Protein AF-A0A183HBS8-F1 (afdb_monomer_lite)

Radius of gyration: 17.1 Å; chains: 1; bounding box: 33×31×38 Å

Sequence (76 aa):
MHSVEWQKRGLPHAHILIWLYHKITSNEIDDVICAETPDAAVDKDLYEVVTKNMIHGPCGTVNPKSLCMIDGKYYK

Structure (mmCIF, N/CA/C/O backbone):
data_AF-A0A183HBS8-F1
#
_entry.id   AF-A0A183HBS8-F1
#
loop_
_atom_site.group_PDB
_atom_site.id
_atom_site.type_symbol
_atom_site.label_atom_id
_atom_site.label_alt_id
_atom_site.label_comp_id
_atom_site.label_asym_id
_atom_site.label_entity_id
_atom_site.label_seq_id
_atom_site.pdbx_PDB_ins_code
_atom_site.Cartn_x
_atom_site.Cartn_y
_atom_site.Cartn_z
_atom_site.occupancy
_atom_site.B_iso_or_equiv
_atom_site.auth_seq_id
_atom_site.auth_comp_id
_atom_site.auth_asym_id
_atom_site.auth_atom_id
_atom_site.pdbx_PDB_model_num
ATOM 1 N N . MET A 1 1 ? 15.268 -10.607 -5.762 1.00 62.41 1 MET A N 1
ATOM 2 C CA . MET A 1 1 ? 15.770 -10.836 -4.387 1.00 62.41 1 MET A CA 1
ATOM 3 C C . MET A 1 1 ? 14.750 -10.216 -3.451 1.00 62.41 1 MET A C 1
ATOM 5 O O . MET A 1 1 ? 14.373 -9.078 -3.693 1.00 62.41 1 MET A O 1
ATOM 9 N N . HIS A 1 2 ? 14.238 -10.955 -2.470 1.00 67.81 2 HIS A N 1
ATOM 10 C CA . HIS A 1 2 ? 13.272 -10.422 -1.508 1.00 67.81 2 HIS A CA 1
ATOM 11 C C . HIS A 1 2 ? 13.768 -10.711 -0.091 1.00 67.81 2 HIS A C 1
ATOM 13 O O . HIS A 1 2 ? 14.315 -11.787 0.154 1.00 67.81 2 HIS A O 1
ATOM 19 N N . SER A 1 3 ? 13.606 -9.750 0.816 1.00 68.12 3 SER A N 1
ATOM 20 C CA . SER A 1 3 ? 13.793 -9.949 2.251 1.00 68.12 3 SER A CA 1
ATOM 21 C C . SER A 1 3 ? 12.473 -9.660 2.957 1.00 68.12 3 SER A C 1
ATOM 23 O O . SER A 1 3 ? 11.789 -8.677 2.669 1.00 68.12 3 SER A O 1
ATOM 25 N N . VAL A 1 4 ? 12.089 -10.553 3.865 1.00 68.81 4 VAL A N 1
ATOM 26 C CA . VAL A 1 4 ? 10.895 -10.379 4.696 1.00 68.81 4 VAL A CA 1
ATOM 27 C C . VAL A 1 4 ? 11.357 -9.922 6.068 1.00 68.81 4 VAL A C 1
ATOM 29 O O . VAL A 1 4 ? 12.114 -10.633 6.730 1.00 68.81 4 VAL A O 1
ATOM 32 N N . GLU A 1 5 ? 10.907 -8.744 6.492 1.00 68.75 5 GLU A N 1
ATOM 33 C CA . GLU A 1 5 ? 11.213 -8.205 7.811 1.00 68.75 5 GLU A CA 1
ATOM 34 C C . GLU A 1 5 ? 9.996 -8.342 8.724 1.00 68.75 5 GLU A C 1
ATOM 36 O O . GLU A 1 5 ? 8.903 -7.838 8.458 1.00 68.75 5 GLU A O 1
ATOM 41 N N . TRP A 1 6 ? 10.191 -9.033 9.843 1.00 62.78 6 TRP A N 1
ATOM 42 C 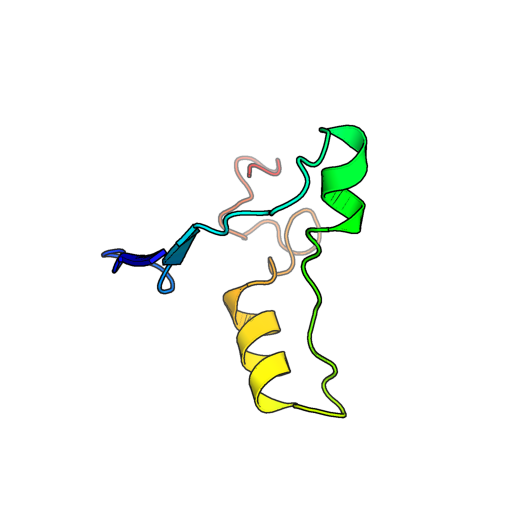CA . TRP A 1 6 ? 9.163 -9.156 10.866 1.00 62.78 6 TRP A CA 1
ATOM 43 C C . TRP A 1 6 ? 9.234 -7.961 11.814 1.00 62.78 6 TRP A C 1
ATOM 45 O O . TRP A 1 6 ? 10.134 -7.856 12.648 1.00 62.78 6 TRP A O 1
ATOM 55 N N . GLN A 1 7 ? 8.267 -7.054 11.692 1.00 64.62 7 GLN A N 1
ATOM 56 C CA . GLN A 1 7 ? 8.121 -5.931 12.613 1.00 64.62 7 GLN A CA 1
ATOM 57 C C . GLN A 1 7 ? 7.595 -6.431 13.969 1.00 64.62 7 GLN A C 1
ATOM 59 O O . GLN A 1 7 ? 6.654 -7.219 14.035 1.00 64.62 7 GLN A O 1
ATOM 64 N N . LYS A 1 8 ? 8.185 -5.959 15.081 1.00 61.12 8 LYS A N 1
ATOM 65 C CA . LYS A 1 8 ? 7.765 -6.339 16.453 1.00 61.12 8 LYS A CA 1
ATOM 66 C C . LYS A 1 8 ? 6.316 -5.938 16.769 1.00 61.12 8 LYS A C 1
ATOM 68 O O . LYS A 1 8 ? 5.726 -6.469 17.707 1.00 61.12 8 LYS A O 1
ATOM 73 N N . ARG A 1 9 ? 5.776 -4.955 16.042 1.00 59.34 9 ARG A N 1
ATOM 74 C CA . ARG A 1 9 ? 4.399 -4.455 16.123 1.00 59.34 9 ARG A CA 1
ATOM 75 C C . ARG A 1 9 ? 3.954 -4.045 14.719 1.00 59.34 9 ARG A C 1
ATOM 77 O O . ARG A 1 9 ? 4.713 -3.370 14.032 1.00 59.34 9 ARG A O 1
ATOM 84 N N . GLY A 1 10 ? 2.733 -4.405 14.335 1.00 66.62 10 GLY A N 1
ATOM 85 C CA . GLY A 1 10 ? 2.179 -4.121 13.008 1.00 66.62 10 GLY A CA 1
ATOM 86 C C . GLY A 1 10 ? 2.143 -5.349 12.100 1.00 66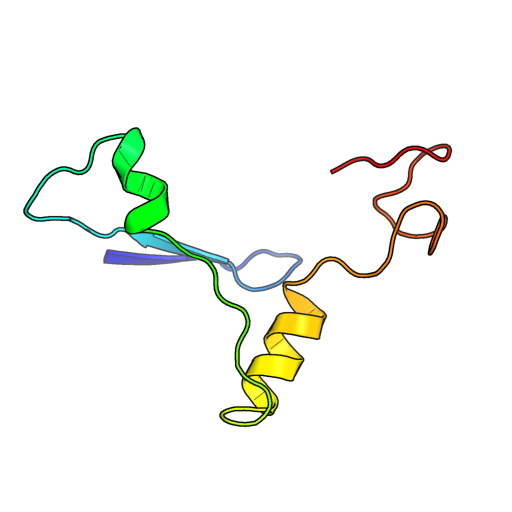.62 10 GLY A C 1
ATOM 87 O O . GLY A 1 10 ? 2.541 -6.444 12.493 1.00 66.62 10 GLY A O 1
ATOM 88 N N . LEU A 1 11 ? 1.603 -5.165 10.901 1.00 70.38 11 LEU A N 1
ATOM 89 C CA . LEU A 1 11 ? 1.537 -6.211 9.883 1.00 70.38 11 LEU A CA 1
ATOM 90 C C . LEU A 1 11 ? 2.941 -6.526 9.348 1.00 70.38 11 LEU A C 1
ATOM 92 O O . LEU A 1 11 ? 3.813 -5.652 9.382 1.00 70.38 11 LEU A O 1
ATOM 96 N N . PRO A 1 12 ? 3.172 -7.750 8.843 1.00 71.31 12 PRO A N 1
ATOM 97 C CA . PRO A 1 12 ? 4.429 -8.084 8.187 1.00 71.31 12 PRO A CA 1
ATOM 98 C C . PRO A 1 12 ? 4.693 -7.116 7.028 1.00 71.31 12 PRO A C 1
ATOM 100 O O . PRO A 1 12 ? 3.813 -6.858 6.207 1.00 71.31 12 PRO A O 1
ATOM 103 N N . HIS A 1 13 ? 5.913 -6.586 6.971 1.00 76.69 13 HIS A N 1
ATOM 104 C CA . HIS A 1 13 ? 6.369 -5.719 5.892 1.00 76.69 13 HIS A CA 1
ATOM 105 C C . HIS A 1 13 ? 7.437 -6.457 5.084 1.00 76.69 13 HIS A C 1
ATOM 107 O O . HIS A 1 13 ? 8.343 -7.077 5.641 1.00 76.69 13 HIS A O 1
ATOM 113 N N . ALA A 1 14 ? 7.326 -6.411 3.761 1.00 81.75 14 ALA A N 1
ATOM 114 C CA . ALA A 1 14 ? 8.289 -7.039 2.870 1.00 81.75 14 ALA A CA 1
ATOM 115 C C . ALA A 1 14 ? 9.014 -5.968 2.058 1.00 81.75 14 ALA A C 1
ATOM 117 O O . ALA A 1 14 ? 8.378 -5.126 1.425 1.00 81.75 14 ALA A O 1
ATOM 118 N N . HIS A 1 15 ? 10.343 -6.050 2.029 1.00 82.44 15 HIS A N 1
ATOM 119 C CA . HIS A 1 15 ? 11.160 -5.282 1.100 1.00 82.44 15 HIS A CA 1
ATOM 120 C C . HIS A 1 15 ? 11.430 -6.150 -0.134 1.00 82.44 15 HIS A C 1
ATOM 122 O O . HIS A 1 15 ? 12.167 -7.140 -0.090 1.00 82.44 15 HIS A O 1
ATOM 128 N N . ILE A 1 16 ? 10.797 -5.795 -1.252 1.00 85.06 16 ILE A N 1
ATOM 129 C CA . ILE A 1 16 ? 10.915 -6.519 -2.521 1.00 85.06 16 ILE A CA 1
ATOM 130 C C . ILE A 1 16 ? 11.781 -5.689 -3.470 1.00 85.06 16 ILE A C 1
ATOM 132 O O . ILE A 1 16 ? 11.416 -4.571 -3.824 1.00 85.06 16 ILE A O 1
ATOM 136 N N . LEU A 1 17 ? 12.925 -6.238 -3.894 1.00 88.75 17 LEU A N 1
ATOM 137 C CA . LEU A 1 17 ? 13.810 -5.596 -4.866 1.00 88.75 17 LEU A CA 1
ATOM 138 C C . LEU A 1 17 ? 13.607 -6.206 -6.258 1.00 88.75 17 LEU A C 1
ATOM 140 O O . LEU A 1 17 ? 13.895 -7.392 -6.479 1.00 88.75 17 LEU A O 1
ATOM 144 N N . ILE A 1 18 ? 13.141 -5.376 -7.192 1.00 86.50 18 ILE A N 1
ATOM 145 C CA . ILE A 1 18 ? 12.885 -5.731 -8.591 1.00 86.50 18 ILE A CA 1
ATOM 146 C C . ILE A 1 18 ? 13.916 -5.025 -9.472 1.00 86.50 18 ILE A C 1
ATOM 148 O O . ILE A 1 18 ? 14.143 -3.825 -9.341 1.00 86.50 18 ILE A O 1
ATOM 152 N N . TRP A 1 19 ? 14.542 -5.781 -10.372 1.00 89.44 19 TRP A N 1
ATOM 153 C CA . TRP A 1 19 ? 15.477 -5.258 -11.363 1.00 89.44 19 TRP A CA 1
ATOM 154 C C . TRP A 1 19 ? 14.763 -5.199 -12.707 1.00 89.44 19 TRP A C 1
ATOM 156 O O . TRP A 1 19 ? 14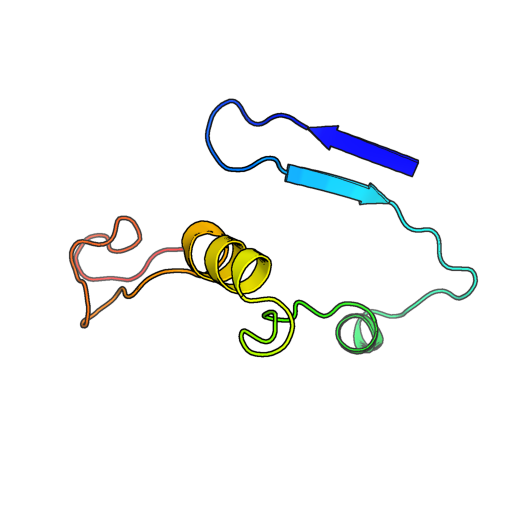.274 -6.221 -13.187 1.00 89.44 19 TRP A O 1
ATOM 166 N N . LEU A 1 20 ? 14.696 -4.013 -13.300 1.00 89.25 20 LEU A N 1
ATOM 167 C CA . LEU A 1 20 ? 14.084 -3.811 -14.609 1.00 89.25 20 LEU A CA 1
ATOM 168 C C . LEU A 1 20 ? 15.164 -3.830 -15.691 1.00 89.25 20 LEU A C 1
ATOM 170 O O . LEU A 1 20 ? 16.252 -3.291 -15.496 1.00 89.25 20 LEU A O 1
ATOM 174 N N . TYR A 1 21 ? 14.858 -4.440 -16.838 1.00 91.56 21 TYR A N 1
ATOM 175 C CA . TYR A 1 21 ? 15.761 -4.433 -17.993 1.00 91.56 21 TYR A CA 1
ATOM 176 C C . TYR A 1 21 ? 15.874 -3.030 -18.607 1.00 91.56 21 TYR A C 1
ATOM 178 O O . TYR A 1 21 ? 16.966 -2.571 -18.936 1.00 91.56 21 TYR A O 1
ATOM 186 N N . HIS A 1 22 ? 14.745 -2.323 -18.699 1.00 91.62 22 HIS A N 1
ATOM 187 C CA . HIS A 1 22 ? 14.696 -0.918 -19.081 1.00 91.62 22 HIS A CA 1
ATOM 188 C C . HIS A 1 22 ? 14.561 -0.040 -17.840 1.00 91.62 22 HIS A C 1
ATOM 190 O O . HIS A 1 22 ? 13.755 -0.315 -16.951 1.00 91.62 22 HIS A O 1
ATOM 196 N N . LYS A 1 23 ? 15.362 1.025 -17.782 1.00 91.12 23 LYS A N 1
ATOM 197 C CA . LYS A 1 23 ? 15.286 2.003 -16.701 1.00 91.12 23 LYS A CA 1
ATOM 198 C C . LYS A 1 23 ? 14.023 2.845 -16.868 1.00 91.12 23 LYS A C 1
ATOM 200 O O . LYS A 1 23 ? 13.837 3.438 -17.923 1.00 91.12 23 LYS A O 1
ATOM 205 N N . ILE A 1 24 ? 13.235 2.936 -15.804 1.00 92.94 24 ILE A N 1
ATOM 206 C CA . ILE A 1 24 ? 12.104 3.861 -15.703 1.00 92.94 24 ILE A CA 1
ATOM 207 C C . ILE A 1 24 ? 12.579 5.216 -15.172 1.00 92.94 24 ILE A C 1
ATOM 209 O O . ILE A 1 24 ? 13.518 5.304 -14.369 1.00 92.94 24 ILE A O 1
ATOM 213 N N . THR A 1 25 ? 11.952 6.281 -15.645 1.00 93.38 25 THR A N 1
ATOM 214 C CA . THR A 1 25 ? 12.141 7.652 -15.172 1.00 93.38 25 THR A CA 1
ATOM 215 C C . THR A 1 25 ? 11.132 7.985 -14.078 1.00 93.38 25 THR A C 1
ATOM 217 O O . THR A 1 25 ? 10.150 7.275 -13.886 1.00 93.38 25 THR A O 1
ATOM 220 N N . SER A 1 26 ? 11.355 9.080 -13.344 1.00 91.00 26 SER A N 1
ATOM 221 C CA . SER A 1 26 ? 10.452 9.502 -12.262 1.00 91.00 26 SER A CA 1
ATOM 222 C C . SER A 1 26 ? 9.009 9.702 -12.720 1.00 91.00 26 SER A C 1
ATOM 224 O O . SER A 1 26 ? 8.093 9.484 -11.939 1.00 91.00 26 SER A O 1
ATOM 226 N N . ASN A 1 27 ? 8.816 10.106 -13.975 1.00 94.44 27 ASN A N 1
ATOM 227 C CA . ASN A 1 27 ? 7.501 10.419 -14.525 1.00 94.44 27 ASN A CA 1
ATOM 228 C C . ASN A 1 27 ? 6.730 9.166 -14.969 1.00 94.44 27 ASN A C 1
ATOM 230 O O . ASN A 1 27 ? 5.547 9.272 -15.250 1.00 94.44 27 ASN A O 1
ATOM 234 N N . GLU A 1 28 ? 7.395 8.009 -15.037 1.00 92.75 28 GLU A N 1
ATOM 235 C CA . GLU A 1 28 ? 6.812 6.718 -15.436 1.00 92.75 28 GLU A CA 1
ATOM 236 C C . GLU A 1 28 ? 6.548 5.812 -14.220 1.00 92.75 28 GLU A C 1
ATOM 238 O O . GLU A 1 28 ? 6.068 4.693 -14.370 1.00 92.75 28 GLU A O 1
ATOM 243 N N . ILE A 1 29 ? 6.898 6.256 -13.004 1.00 91.12 29 ILE A N 1
ATOM 244 C CA . ILE A 1 29 ? 6.770 5.439 -11.787 1.00 91.12 29 ILE A CA 1
ATOM 245 C C . ILE A 1 29 ? 5.312 5.054 -11.540 1.00 91.12 29 ILE A C 1
ATOM 247 O O . ILE A 1 29 ? 5.044 3.886 -11.265 1.00 91.12 29 ILE A O 1
ATOM 251 N N . ASP A 1 30 ? 4.390 6.007 -11.668 1.00 90.69 30 ASP A N 1
ATOM 252 C CA . ASP A 1 30 ? 2.972 5.790 -11.366 1.00 90.69 30 ASP A CA 1
ATOM 253 C C . ASP A 1 30 ? 2.298 4.843 -12.378 1.00 90.69 30 ASP A C 1
ATOM 255 O O . ASP A 1 30 ? 1.360 4.132 -12.026 1.00 90.69 30 ASP A O 1
ATOM 259 N N . ASP A 1 31 ? 2.818 4.762 -13.609 1.00 89.69 31 ASP A N 1
ATOM 260 C CA . ASP A 1 31 ? 2.329 3.832 -14.637 1.00 89.69 31 ASP A CA 1
ATOM 261 C C . ASP A 1 31 ? 2.766 2.382 -14.369 1.00 89.69 31 ASP A C 1
ATOM 263 O O . ASP A 1 31 ? 2.154 1.430 -14.854 1.00 89.69 31 ASP A O 1
ATOM 267 N N . VAL A 1 32 ? 3.855 2.202 -13.616 1.00 89.00 32 VAL A N 1
ATOM 268 C CA . VAL A 1 32 ? 4.476 0.895 -13.355 1.00 89.00 32 VAL A CA 1
ATOM 269 C C . VAL A 1 32 ? 4.151 0.383 -11.952 1.00 89.00 32 VAL A C 1
ATOM 271 O O . VAL A 1 32 ? 4.080 -0.828 -11.739 1.00 89.00 32 VAL A O 1
ATOM 274 N N . ILE A 1 33 ? 3.965 1.283 -10.984 1.00 88.94 33 ILE A N 1
ATOM 275 C CA . ILE A 1 33 ? 3.705 0.959 -9.583 1.00 88.94 33 ILE A CA 1
ATOM 276 C C . ILE A 1 33 ? 2.347 1.530 -9.188 1.00 88.94 33 ILE A C 1
ATOM 278 O O . ILE A 1 33 ? 2.201 2.717 -8.917 1.00 88.94 33 ILE A O 1
ATOM 282 N N . CYS A 1 34 ? 1.370 0.637 -9.067 1.00 88.50 34 CYS A N 1
ATOM 283 C CA . CYS A 1 34 ? 0.043 0.942 -8.553 1.00 88.50 34 CYS A CA 1
ATOM 284 C C . CYS A 1 34 ? -0.248 0.085 -7.313 1.00 88.50 34 CYS A C 1
ATOM 286 O O . CYS A 1 34 ? 0.255 -1.033 -7.173 1.00 88.50 34 CYS A O 1
ATOM 288 N N . ALA A 1 35 ? -1.070 0.614 -6.408 1.00 88.50 35 ALA A N 1
ATOM 289 C CA . ALA A 1 35 ? -1.688 -0.152 -5.338 1.00 88.50 35 ALA A CA 1
ATOM 290 C C . ALA A 1 35 ? -3.188 -0.257 -5.624 1.00 88.50 35 ALA A C 1
ATOM 292 O O . ALA A 1 35 ? -3.890 0.753 -5.659 1.00 88.50 35 ALA A O 1
ATOM 293 N N . GLU A 1 36 ? -3.679 -1.478 -5.805 1.00 88.31 36 GLU A N 1
ATOM 294 C CA . GLU A 1 36 ? -5.084 -1.737 -6.108 1.00 88.31 36 GLU A CA 1
ATOM 295 C C . GLU A 1 36 ? -5.806 -2.313 -4.889 1.00 88.31 36 GLU A C 1
ATOM 297 O O . GLU A 1 36 ? -5.236 -3.058 -4.087 1.00 88.31 36 GLU A O 1
ATOM 302 N N . THR A 1 37 ? -7.084 -1.960 -4.744 1.00 90.44 37 THR A N 1
ATOM 303 C CA . THR A 1 37 ? -7.963 -2.627 -3.779 1.00 90.44 37 THR A CA 1
ATOM 304 C C . THR A 1 37 ? -8.572 -3.854 -4.462 1.00 90.44 37 THR A C 1
ATOM 306 O O . THR A 1 37 ? -9.061 -3.705 -5.582 1.00 90.44 37 THR A O 1
ATOM 309 N N . PRO A 1 38 ? -8.571 -5.040 -3.826 1.00 93.31 38 PRO A N 1
ATOM 310 C CA . PRO A 1 38 ? -9.162 -6.243 -4.409 1.00 93.31 38 PRO A CA 1
ATOM 311 C C . PRO A 1 38 ? -10.643 -6.054 -4.769 1.00 93.31 38 PRO A C 1
ATOM 313 O O . PRO A 1 38 ? -11.331 -5.229 -4.170 1.00 93.31 38 PRO A O 1
ATOM 316 N N . ASP A 1 39 ? -11.162 -6.846 -5.706 1.00 95.38 39 ASP A N 1
ATOM 317 C CA . ASP A 1 39 ? -12.604 -6.907 -5.957 1.00 95.38 39 ASP A CA 1
ATOM 318 C C . ASP A 1 39 ? -13.252 -7.933 -5.019 1.00 95.38 39 ASP A C 1
ATOM 320 O O . ASP A 1 39 ? -12.953 -9.127 -5.080 1.00 95.38 39 ASP A O 1
ATOM 324 N N . ALA A 1 40 ? -14.176 -7.473 -4.174 1.00 95.56 40 ALA A N 1
ATOM 325 C CA . ALA A 1 40 ? -14.905 -8.316 -3.233 1.00 95.56 40 ALA A CA 1
ATOM 326 C C . ALA A 1 40 ? -15.764 -9.402 -3.910 1.00 95.56 40 ALA A C 1
ATOM 328 O O . ALA A 1 40 ? -16.075 -10.409 -3.274 1.00 95.56 40 ALA A O 1
ATOM 329 N N . ALA A 1 41 ? -16.173 -9.208 -5.170 1.00 97.44 41 ALA A N 1
ATOM 330 C CA . ALA A 1 41 ? -16.927 -10.202 -5.932 1.00 97.44 41 ALA A CA 1
ATOM 331 C C . ALA A 1 41 ? -16.036 -11.329 -6.478 1.00 97.44 41 ALA A C 1
ATOM 333 O O . ALA A 1 41 ? -16.528 -12.433 -6.713 1.00 97.44 41 ALA A O 1
ATOM 334 N N . VAL A 1 42 ? -14.741 -11.057 -6.671 1.00 97.19 42 VAL A N 1
ATOM 335 C CA . VAL A 1 42 ? -13.758 -12.024 -7.180 1.00 97.19 42 VAL A CA 1
ATOM 336 C C . VAL A 1 42 ? -13.067 -12.748 -6.027 1.00 97.19 42 VAL A C 1
ATOM 338 O O . VAL A 1 42 ? -12.965 -13.972 -6.049 1.00 97.19 42 VAL A O 1
ATOM 341 N N . ASP A 1 43 ? -12.624 -12.003 -5.013 1.00 96.19 43 ASP A N 1
ATOM 342 C CA . ASP A 1 43 ? -11.953 -12.536 -3.829 1.00 96.19 43 ASP A CA 1
ATOM 343 C C . ASP A 1 43 ? -12.334 -11.725 -2.584 1.00 96.19 43 ASP A C 1
ATOM 345 O O . ASP A 1 43 ? -11.733 -10.703 -2.228 1.00 96.19 43 ASP A O 1
ATOM 349 N N . LYS A 1 44 ? -13.381 -12.205 -1.915 1.00 96.38 44 LYS A N 1
ATOM 350 C CA . LYS A 1 44 ? -13.924 -11.582 -0.711 1.00 96.38 44 LYS A CA 1
ATOM 351 C C . LYS A 1 44 ? -12.944 -11.629 0.462 1.00 96.38 44 LYS A C 1
ATOM 353 O O . LYS A 1 44 ? -12.845 -10.648 1.197 1.00 96.38 44 LYS A O 1
ATOM 358 N N . ASP A 1 45 ? -12.221 -12.731 0.634 1.00 95.62 45 ASP A N 1
ATOM 359 C CA . ASP A 1 45 ? -11.329 -12.913 1.781 1.00 95.62 45 ASP A CA 1
ATOM 360 C C . ASP A 1 45 ? -10.144 -11.947 1.686 1.00 95.62 45 ASP A C 1
ATOM 362 O O . ASP A 1 45 ? -9.812 -11.255 2.655 1.00 95.62 45 ASP A O 1
ATOM 366 N N . LEU A 1 46 ? -9.546 -11.821 0.495 1.00 92.62 46 LEU A N 1
ATOM 367 C CA . LEU A 1 46 ? -8.472 -10.860 0.266 1.00 92.62 46 LEU A CA 1
ATOM 368 C C . LEU A 1 46 ? -8.962 -9.417 0.431 1.00 92.62 46 LEU A C 1
ATOM 370 O O . LEU A 1 46 ? -8.282 -8.606 1.066 1.00 92.62 46 LEU A O 1
ATOM 374 N N . TYR A 1 47 ? -10.150 -9.096 -0.089 1.00 94.50 47 TYR A N 1
ATOM 375 C CA . TYR A 1 47 ? -10.763 -7.783 0.101 1.00 94.50 47 TYR A CA 1
ATOM 376 C C . TYR A 1 47 ? -10.940 -7.437 1.583 1.00 94.50 47 TYR A C 1
ATOM 378 O O . TYR A 1 47 ? -10.544 -6.354 2.021 1.00 94.50 47 TYR A O 1
ATOM 386 N N . GLU A 1 48 ? -11.489 -8.351 2.384 1.00 92.88 48 GLU A N 1
ATOM 387 C CA . GLU A 1 48 ? -11.686 -8.145 3.821 1.00 92.88 48 GLU A CA 1
ATOM 388 C C . GLU A 1 48 ? -10.357 -7.950 4.560 1.00 92.88 48 GLU A C 1
ATOM 390 O O . GLU A 1 48 ? -10.243 -7.076 5.425 1.00 92.88 48 GLU A O 1
ATOM 395 N N . VAL A 1 49 ? -9.319 -8.707 4.198 1.00 91.00 49 VAL A N 1
ATOM 396 C CA . VAL A 1 49 ? -7.986 -8.547 4.790 1.00 91.00 49 VAL A CA 1
ATOM 397 C C . VAL A 1 49 ? -7.387 -7.186 4.432 1.00 91.00 49 VAL A C 1
ATOM 399 O O . VAL A 1 49 ? -6.920 -6.483 5.331 1.00 91.00 49 VAL A O 1
ATOM 402 N N . VAL A 1 50 ? -7.411 -6.783 3.159 1.00 89.81 50 VAL A N 1
ATOM 403 C CA . VAL A 1 50 ? -6.840 -5.500 2.717 1.00 89.81 50 VAL A CA 1
ATOM 404 C C . VAL A 1 50 ? -7.607 -4.324 3.321 1.00 89.81 50 VAL A C 1
ATOM 406 O O . VAL A 1 50 ? -6.993 -3.433 3.907 1.00 89.81 50 VAL A O 1
ATOM 409 N N . THR A 1 51 ? -8.938 -4.328 3.262 1.00 89.62 51 THR A N 1
ATOM 410 C CA . THR A 1 51 ? -9.760 -3.224 3.787 1.00 89.62 51 THR A CA 1
ATOM 411 C C . THR A 1 51 ? -9.623 -3.049 5.295 1.00 89.62 51 THR A C 1
ATOM 413 O O . THR A 1 51 ? -9.551 -1.924 5.782 1.00 89.62 51 THR A O 1
ATOM 416 N N . LYS A 1 52 ? -9.529 -4.147 6.049 1.00 87.25 52 LYS A N 1
ATOM 417 C CA . LYS A 1 52 ? -9.395 -4.091 7.507 1.00 87.25 52 LYS A CA 1
ATOM 418 C C . LYS A 1 52 ? -8.021 -3.612 7.969 1.00 87.25 52 LYS A C 1
ATOM 420 O O . LYS A 1 52 ? -7.923 -2.978 9.016 1.00 87.25 52 LYS A O 1
ATOM 425 N N . ASN A 1 53 ? -6.968 -3.978 7.242 1.00 84.69 53 ASN A N 1
ATOM 426 C CA . ASN A 1 53 ? -5.600 -3.885 7.749 1.00 84.69 53 ASN A CA 1
ATOM 427 C C . ASN A 1 53 ? -4.735 -2.848 7.010 1.00 84.69 53 ASN A C 1
ATOM 429 O O . ASN A 1 53 ? -3.836 -2.274 7.618 1.00 84.69 53 ASN A O 1
ATOM 433 N N . MET A 1 54 ? -4.997 -2.601 5.724 1.00 87.12 54 MET A N 1
ATOM 434 C CA . MET A 1 54 ? -4.175 -1.743 4.858 1.00 87.12 54 MET A CA 1
ATOM 435 C C . MET A 1 54 ? -4.847 -0.408 4.518 1.00 87.12 54 MET A C 1
ATOM 437 O O . MET A 1 54 ? -4.163 0.533 4.116 1.00 87.12 54 MET A O 1
ATOM 441 N N . ILE A 1 55 ? -6.170 -0.300 4.681 1.00 86.06 55 ILE A N 1
ATOM 442 C CA . ILE A 1 55 ? -6.909 0.943 4.444 1.00 86.06 55 ILE A CA 1
ATOM 443 C C . ILE A 1 55 ? -7.042 1.715 5.753 1.00 86.06 55 ILE A C 1
ATOM 445 O O . ILE A 1 55 ? -7.411 1.174 6.796 1.00 86.06 55 ILE A O 1
ATOM 449 N N . HIS A 1 56 ? -6.752 3.013 5.694 1.00 85.50 56 HIS A N 1
ATOM 450 C CA . HIS A 1 56 ? -6.994 3.893 6.823 1.00 85.50 56 HIS A CA 1
ATOM 451 C C . HIS A 1 56 ? -8.501 3.997 7.085 1.00 85.50 56 HIS A C 1
ATOM 453 O O . HIS A 1 56 ? -9.264 4.392 6.204 1.00 85.50 56 HIS A O 1
ATOM 459 N N . GLY A 1 57 ? -8.931 3.641 8.296 1.00 83.88 57 GLY A N 1
ATOM 460 C CA . GLY A 1 57 ? -10.329 3.775 8.698 1.00 83.88 57 GLY A CA 1
ATOM 461 C C . GLY A 1 57 ? -10.797 5.239 8.739 1.00 83.88 57 GLY A C 1
ATOM 462 O O . GLY A 1 57 ? -9.993 6.164 8.597 1.00 83.88 57 GLY A O 1
ATOM 463 N N . PRO A 1 58 ? -12.098 5.482 8.976 1.00 87.88 58 PRO A N 1
ATOM 464 C CA . PRO A 1 58 ? -12.624 6.833 9.114 1.00 87.88 58 PRO A CA 1
ATOM 465 C C . PRO A 1 58 ? -11.862 7.620 10.187 1.00 87.88 58 PRO A C 1
ATOM 467 O O . PRO A 1 58 ? -11.632 7.118 11.292 1.00 87.88 58 PRO A O 1
ATOM 470 N N . CYS A 1 59 ? -11.502 8.858 9.855 1.00 92.00 59 CYS A N 1
ATOM 471 C CA . CYS A 1 59 ? -10.796 9.807 10.715 1.00 92.00 59 CYS A CA 1
ATOM 472 C C . CYS A 1 59 ? -11.330 11.230 10.487 1.00 92.00 59 CYS A C 1
ATOM 474 O O . CYS A 1 59 ? -12.305 11.435 9.757 1.00 92.00 59 CYS A O 1
ATOM 476 N N . GLY A 1 60 ? -10.721 12.231 11.119 1.00 88.00 60 GLY A N 1
ATOM 477 C CA . GLY A 1 60 ? -11.132 13.620 10.935 1.00 88.00 60 GLY A CA 1
ATOM 478 C C . GLY A 1 60 ? -12.431 13.929 11.668 1.00 88.00 60 GLY A C 1
ATOM 479 O O . GLY A 1 60 ? -12.655 13.482 12.789 1.00 88.00 60 GLY A O 1
ATOM 480 N N . THR A 1 61 ? -13.313 14.686 11.022 1.00 89.62 61 THR A N 1
ATOM 481 C CA . THR A 1 61 ? -14.636 15.024 11.571 1.00 89.62 61 THR A CA 1
ATOM 482 C C . THR A 1 61 ? -15.520 13.794 11.770 1.00 89.62 61 THR A C 1
ATOM 484 O O . THR A 1 61 ? -16.325 13.770 12.696 1.00 89.62 61 THR A O 1
ATOM 487 N N . VAL A 1 62 ? -15.346 12.764 10.934 1.00 89.81 62 VAL A N 1
ATOM 488 C CA . VAL A 1 62 ? -16.112 11.510 10.995 1.00 89.81 62 VAL A CA 1
ATOM 489 C C . VAL A 1 62 ? -15.715 10.679 12.215 1.00 89.81 62 VAL A C 1
ATOM 491 O O . VAL A 1 62 ? -16.556 10.019 12.819 1.00 89.81 62 VAL A O 1
ATOM 494 N N . ASN A 1 63 ? -14.442 10.730 12.607 1.00 90.50 63 ASN A N 1
ATOM 495 C CA . ASN A 1 63 ? -13.954 10.064 13.807 1.00 90.50 63 ASN A CA 1
ATOM 496 C C . ASN A 1 63 ? -12.810 10.867 14.449 1.00 90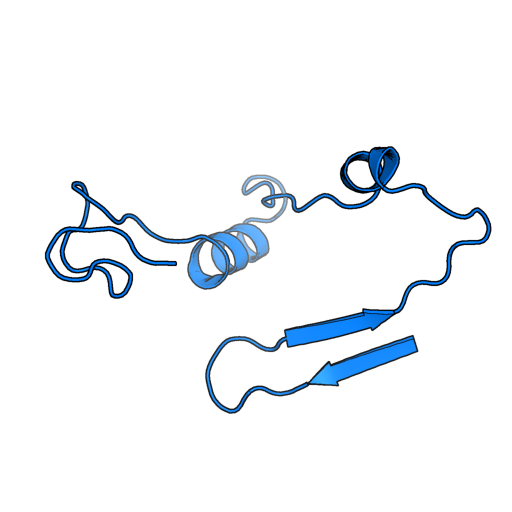.50 63 ASN A C 1
ATOM 498 O O . ASN A 1 63 ? -11.638 10.574 14.210 1.00 90.50 63 ASN A O 1
ATOM 502 N N . PRO A 1 64 ? -13.131 11.846 15.313 1.00 89.88 64 PRO A N 1
ATOM 503 C CA . PRO A 1 64 ? -12.122 12.679 15.971 1.00 89.88 64 PRO A CA 1
ATOM 504 C C . PRO A 1 64 ? -11.258 11.920 16.986 1.00 89.88 64 PRO A C 1
ATOM 506 O O . PRO A 1 64 ? -10.295 12.476 17.502 1.00 89.88 64 PRO A O 1
ATOM 509 N N . LYS A 1 65 ? -11.625 10.673 17.314 1.00 89.25 65 LYS A N 1
ATOM 510 C CA . LYS A 1 65 ? -10.932 9.818 18.287 1.00 89.25 65 LYS A CA 1
ATOM 511 C C . LYS A 1 65 ? -9.919 8.873 17.641 1.00 89.25 65 LYS A C 1
ATOM 513 O O . LYS A 1 65 ? -9.293 8.094 18.358 1.00 89.25 65 LYS A O 1
ATOM 518 N N . SER A 1 66 ? -9.791 8.865 16.314 1.00 88.19 66 SER A N 1
ATOM 519 C CA . SER A 1 66 ? -8.778 8.036 15.662 1.00 88.19 66 SER A CA 1
ATOM 520 C C . SER A 1 66 ? -7.376 8.476 16.093 1.00 88.19 66 SER A C 1
ATOM 522 O O . SER A 1 66 ? -7.129 9.657 16.307 1.00 88.19 66 SER A O 1
ATOM 524 N N . LEU A 1 67 ? -6.439 7.530 16.199 1.00 86.50 67 LEU A N 1
ATOM 525 C CA . LEU A 1 67 ? -5.077 7.794 16.693 1.00 86.50 67 LEU A CA 1
ATOM 526 C C . LEU A 1 67 ? -4.287 8.802 15.836 1.00 86.50 67 LEU A C 1
ATOM 528 O O . LEU A 1 67 ? -3.347 9.413 16.326 1.00 86.50 67 LEU A O 1
ATOM 532 N N . CYS A 1 68 ? -4.671 8.976 14.569 1.00 89.31 68 CYS A N 1
ATOM 533 C CA . CYS A 1 68 ? -4.122 9.987 13.661 1.00 89.31 68 CYS A CA 1
ATOM 534 C C . CYS A 1 68 ? -4.655 11.409 13.919 1.00 89.31 68 CYS A C 1
ATOM 536 O O . CYS A 1 68 ? -4.205 12.355 13.282 1.00 89.31 68 CYS A O 1
ATOM 538 N N . MET A 1 69 ? -5.631 11.586 14.814 1.00 93.31 69 MET A N 1
ATOM 539 C CA . MET A 1 69 ? -6.168 12.895 15.180 1.00 93.31 69 MET A CA 1
ATOM 540 C C . MET A 1 69 ? -5.515 13.362 16.478 1.00 93.31 69 MET A C 1
ATOM 542 O O . MET A 1 69 ? -5.700 12.751 17.528 1.00 93.31 69 MET A O 1
ATOM 546 N N . ILE A 1 70 ? -4.770 14.464 16.413 1.00 89.25 70 ILE A N 1
ATOM 547 C CA . ILE A 1 70 ? -4.124 15.096 17.571 1.00 89.25 70 ILE A CA 1
ATOM 548 C C . ILE A 1 70 ? -4.642 16.531 17.641 1.00 89.25 70 ILE A C 1
ATOM 550 O O . ILE A 1 70 ? -4.630 17.243 16.641 1.00 89.25 70 ILE A O 1
ATOM 554 N N . ASP A 1 71 ? -5.179 16.945 18.790 1.00 88.50 71 ASP A N 1
ATOM 555 C CA . ASP A 1 71 ? -5.735 18.293 19.007 1.00 88.50 71 ASP A CA 1
ATOM 556 C C . ASP A 1 71 ? -6.716 18.763 17.910 1.00 88.50 71 ASP A C 1
ATOM 558 O O . ASP A 1 71 ? -6.734 19.923 17.496 1.00 88.50 71 ASP A O 1
ATOM 562 N N . GLY A 1 72 ? -7.531 17.836 17.394 1.00 82.44 72 GLY A N 1
ATOM 563 C CA . GLY A 1 72 ? -8.518 18.113 16.346 1.00 82.44 72 GLY A CA 1
ATOM 564 C C . GLY A 1 72 ? -7.936 18.307 14.940 1.00 82.44 72 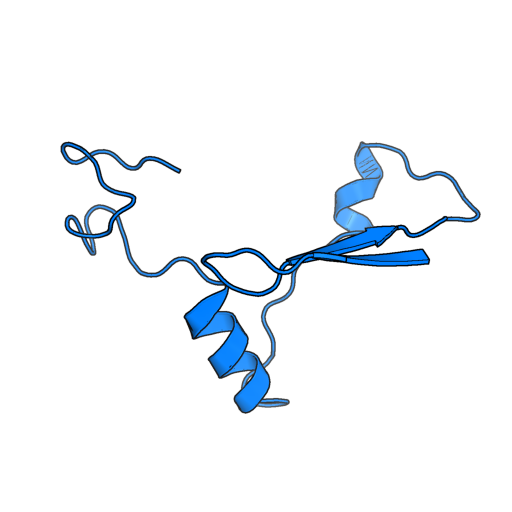GLY A C 1
ATOM 565 O O . GLY A 1 72 ? -8.682 18.630 14.016 1.00 82.44 72 GLY A O 1
ATOM 566 N N . LYS A 1 73 ? -6.634 18.083 14.747 1.00 84.56 73 LYS A N 1
ATOM 567 C CA . LYS A 1 73 ? -5.963 18.115 13.444 1.00 84.56 73 LYS A CA 1
ATOM 568 C C . LYS A 1 73 ? -5.514 16.715 13.040 1.00 84.56 73 LYS A C 1
ATOM 570 O O . LYS A 1 73 ? -5.167 15.890 13.880 1.00 84.56 73 LYS A O 1
ATOM 575 N N . TYR A 1 74 ? -5.551 16.456 11.738 1.00 84.06 74 TYR A N 1
ATOM 576 C CA .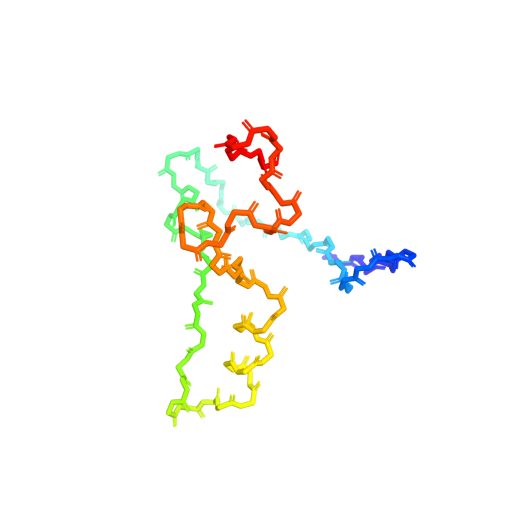 TYR A 1 74 ? -5.062 15.208 11.167 1.00 84.06 74 TYR A CA 1
ATOM 577 C C . TYR A 1 74 ? -3.535 15.228 11.086 1.00 84.06 74 TYR A C 1
ATOM 579 O O . TYR A 1 74 ? -2.953 16.178 10.559 1.00 84.06 74 TYR A O 1
ATOM 587 N N . TYR A 1 75 ? -2.911 14.158 11.565 1.00 74.81 75 TYR A N 1
ATOM 588 C CA . TYR A 1 75 ? -1.482 13.903 11.482 1.00 74.81 75 TYR A CA 1
ATOM 589 C C . TYR A 1 75 ? -1.266 12.497 10.916 1.00 74.81 75 TYR A C 1
ATOM 591 O O . TYR A 1 75 ? -1.861 11.527 11.389 1.00 74.81 75 TYR A O 1
ATOM 599 N N . LYS A 1 76 ? -0.443 12.412 9.867 1.00 60.09 76 LYS A N 1
ATOM 600 C CA . LYS A 1 76 ? -0.014 11.157 9.244 1.00 60.09 76 LYS A CA 1
ATOM 601 C C . LYS A 1 76 ? 1.340 10.743 9.798 1.00 60.09 76 LYS A C 1
ATOM 603 O O . LYS A 1 76 ? 2.193 11.648 9.937 1.00 60.09 76 LYS A O 1
#

pLDDT: mean 85.34, std 9.98, range [59.34, 97.44]

Organism: NCBI:txid387005

Foldseek 3Di:
DKDWDDDPDADTDIDDDDDDPDDDDPVCCPVVDDDDQDDCVVPVPSNVVCCVGVDDDDDQPRNCPPPQHDPSDGHD

Secondary structure (DSSP, 8-state):
-EEEE--SSSS-EEEE----SSPPPGGGHHHH----PPPTTT-HHHHHHHHHHTS--S-TTS-TTSTTEETTEE--